Protein AF-A0A6A5R4H4-F1 (afdb_monomer_lite)

Organism: Ampelomyces quisqualis (NCBI:txid50730)

pLDDT: mean 82.97, std 15.9, range [42.38, 98.31]

Radius of gyration: 18.13 Å; chains: 1; bounding box: 44×20×67 Å

Secondary structure (DSSP, 8-state):
-B-TTS-B-----SS-HHHHHHHHHHHTT-GGGS-S---HHHHHHHHHHHHHHT-HHHHHHHHHHHHHHHHHHHTT--SSSHHHHHHHHHHHHTT-HHHHHHHHHHHHHHHTTS-----

Structure (mmCIF, N/CA/C/O backbone):
data_AF-A0A6A5R4H4-F1
#
_entry.id   AF-A0A6A5R4H4-F1
#
loop_
_atom_site.group_PDB
_atom_site.id
_atom_site.type_symbol
_atom_site.label_atom_id
_atom_site.label_alt_id
_atom_site.label_comp_id
_atom_site.label_asym_id
_atom_site.label_entity_id
_atom_site.label_seq_id
_atom_site.pdbx_PDB_ins_code
_atom_site.Cartn_x
_atom_site.Cartn_y
_atom_site.Cartn_z
_atom_site.occupancy
_atom_site.B_iso_or_equiv
_atom_site.auth_seq_id
_atom_site.auth_comp_id
_atom_site.auth_asym_id
_atom_site.auth_atom_id
_atom_site.pdbx_PDB_model_num
ATOM 1 N N . MET A 1 1 ? -26.903 2.149 7.511 1.00 66.06 1 MET A N 1
ATOM 2 C CA . MET A 1 1 ? -28.050 2.138 8.452 1.00 66.06 1 MET A CA 1
ATOM 3 C C . MET A 1 1 ? -27.547 1.650 9.811 1.00 66.06 1 MET A C 1
ATOM 5 O O . MET A 1 1 ? -26.848 0.641 9.829 1.00 66.06 1 MET A O 1
ATOM 9 N N . ARG A 1 2 ? -27.805 2.377 10.910 1.00 81.94 2 ARG A N 1
ATOM 10 C CA . ARG A 1 2 ? -27.345 1.989 12.261 1.00 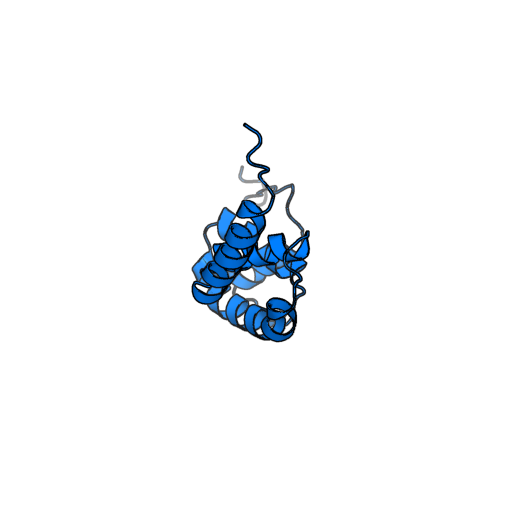81.94 2 ARG A CA 1
ATOM 11 C C . ARG A 1 2 ? -28.061 0.706 12.696 1.00 81.94 2 ARG A C 1
ATOM 13 O O . ARG A 1 2 ? -29.284 0.641 12.582 1.00 81.94 2 ARG A O 1
ATOM 20 N N . LYS A 1 3 ? -27.321 -0.312 13.135 1.00 88.94 3 LYS A N 1
ATOM 21 C CA . LYS A 1 3 ? -27.892 -1.573 13.637 1.00 88.94 3 LYS A CA 1
ATOM 22 C C . LYS A 1 3 ? -28.204 -1.466 15.137 1.00 88.94 3 LYS A C 1
ATOM 24 O O . LYS A 1 3 ? -27.878 -0.470 15.781 1.00 88.94 3 LYS A O 1
ATOM 29 N N . ALA A 1 4 ? -28.883 -2.480 15.678 1.00 90.81 4 ALA A N 1
ATOM 30 C CA . ALA A 1 4 ? -29.328 -2.515 17.075 1.00 90.81 4 ALA A CA 1
ATOM 31 C C . ALA A 1 4 ? -28.171 -2.481 18.094 1.00 90.81 4 ALA A C 1
ATOM 33 O O . ALA A 1 4 ? -28.364 -2.049 19.223 1.00 90.81 4 ALA A O 1
ATOM 34 N N . ASP A 1 5 ? -26.963 -2.868 17.683 1.00 92.81 5 ASP A N 1
ATOM 35 C CA . ASP A 1 5 ? -25.729 -2.792 18.474 1.00 92.81 5 ASP A CA 1
ATOM 36 C C . ASP A 1 5 ? -25.100 -1.382 18.508 1.00 92.81 5 ASP A C 1
ATOM 38 O O . ASP A 1 5 ? -24.011 -1.190 19.050 1.00 92.81 5 ASP A O 1
ATOM 42 N N . GLY A 1 6 ? -25.755 -0.394 17.892 1.00 92.69 6 GLY A N 1
ATOM 43 C CA . GLY A 1 6 ? -25.275 0.981 17.796 1.00 92.69 6 GLY A CA 1
ATOM 44 C C . GLY A 1 6 ? -24.198 1.202 16.733 1.00 92.69 6 GLY A C 1
ATOM 45 O O . GLY A 1 6 ? -23.759 2.342 16.565 1.00 92.69 6 GLY A O 1
ATOM 46 N N . ARG A 1 7 ? -23.789 0.169 15.984 1.00 90.25 7 ARG A N 1
ATOM 47 C CA . ARG A 1 7 ? -22.731 0.273 14.972 1.00 90.25 7 ARG A CA 1
ATOM 48 C C . ARG A 1 7 ? -23.292 0.572 13.587 1.00 90.25 7 ARG A C 1
ATOM 50 O O . ARG A 1 7 ? -24.442 0.271 13.249 1.00 90.25 7 ARG A O 1
ATOM 57 N N . TYR A 1 8 ? -22.439 1.171 12.764 1.00 88.56 8 TYR A N 1
ATOM 58 C CA . TYR A 1 8 ? -22.678 1.330 11.338 1.00 88.56 8 TYR A CA 1
ATOM 59 C C . TYR A 1 8 ? -21.938 0.234 10.590 1.00 88.56 8 TYR A C 1
ATOM 61 O O . TYR A 1 8 ? -20.740 0.045 10.771 1.00 88.56 8 TYR A O 1
ATOM 69 N N . TYR A 1 9 ? -22.674 -0.472 9.742 1.00 86.56 9 TYR A N 1
ATOM 70 C CA . TYR A 1 9 ? -22.126 -1.494 8.870 1.00 86.56 9 TYR A CA 1
ATOM 71 C C . TYR A 1 9 ? -22.077 -0.942 7.458 1.00 86.56 9 TYR A C 1
ATOM 73 O O . TYR A 1 9 ? -23.086 -0.448 6.943 1.00 86.56 9 TYR A O 1
ATOM 81 N N . ILE A 1 10 ? -20.897 -1.029 6.862 1.00 88.38 10 ILE A N 1
ATOM 82 C CA . ILE A 1 10 ? -20.657 -0.722 5.461 1.00 88.38 10 ILE A CA 1
ATOM 83 C C . ILE A 1 10 ? -20.258 -2.044 4.824 1.00 88.38 10 ILE A C 1
ATOM 85 O O . ILE A 1 10 ? -19.305 -2.682 5.265 1.00 88.38 10 ILE A O 1
ATOM 89 N N . ILE A 1 11 ? -21.039 -2.475 3.840 1.00 88.56 11 ILE A N 1
ATOM 90 C CA . ILE A 1 11 ? -20.714 -3.642 3.029 1.00 88.56 11 ILE A CA 1
ATOM 91 C C . ILE A 1 11 ? -19.936 -3.116 1.832 1.00 88.56 11 ILE A C 1
ATOM 93 O O . ILE A 1 11 ? -20.374 -2.170 1.177 1.00 88.56 11 ILE A O 1
ATOM 97 N N . VAL A 1 12 ? -18.770 -3.698 1.593 1.00 89.44 12 VAL A N 1
ATOM 98 C CA . VAL A 1 12 ? -17.933 -3.392 0.438 1.00 89.44 12 VAL A CA 1
ATOM 99 C C . VAL A 1 12 ? -17.697 -4.679 -0.333 1.00 89.44 12 VAL A C 1
ATOM 101 O O . VAL A 1 12 ? -17.424 -5.722 0.256 1.00 89.44 12 VAL A O 1
ATOM 104 N N . GLU A 1 13 ? -17.826 -4.598 -1.650 1.00 90.25 13 GLU A N 1
ATOM 105 C CA . GLU A 1 13 ? -17.700 -5.726 -2.570 1.00 90.25 13 GLU A CA 1
ATOM 106 C C . GLU A 1 13 ? -16.701 -5.372 -3.675 1.00 90.25 13 GLU A C 1
ATOM 108 O O . GLU A 1 13 ? -16.397 -4.201 -3.902 1.00 90.25 13 GLU A O 1
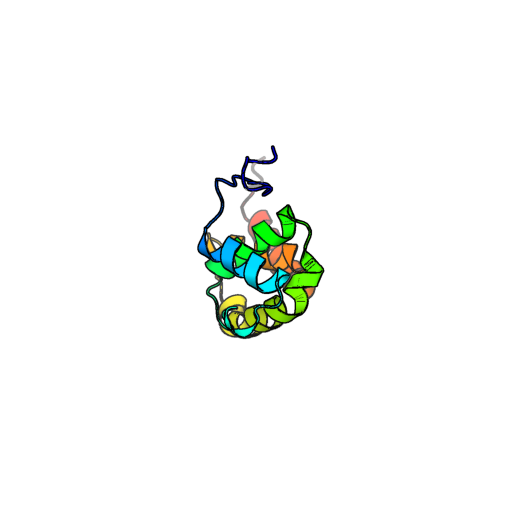ATOM 113 N N . GLY A 1 14 ? -16.155 -6.384 -4.350 1.00 89.94 14 GLY A N 1
ATOM 114 C CA . GLY A 1 14 ? -15.233 -6.200 -5.478 1.00 89.94 14 GLY A CA 1
ATOM 115 C C . GLY A 1 14 ? -13.782 -5.876 -5.102 1.00 89.94 14 GLY A C 1
ATOM 116 O O . GLY A 1 14 ? -12.901 -5.961 -5.957 1.00 89.94 14 GLY A O 1
ATOM 117 N N . TRP A 1 15 ? -13.496 -5.572 -3.834 1.00 94.25 15 TRP A N 1
ATOM 118 C CA . TRP A 1 15 ? -12.131 -5.336 -3.363 1.00 94.25 15 TRP A CA 1
ATOM 119 C C . TRP A 1 15 ? -11.416 -6.618 -2.947 1.00 94.25 15 TRP A C 1
ATOM 121 O O . TRP A 1 15 ? -12.012 -7.555 -2.421 1.00 94.25 15 TRP A O 1
ATOM 131 N N . ASN A 1 16 ? -10.093 -6.634 -3.121 1.00 96.44 16 ASN A N 1
ATOM 132 C CA . ASN A 1 16 ? -9.263 -7.665 -2.514 1.00 96.44 16 ASN A CA 1
ATOM 133 C C . ASN A 1 16 ? -9.212 -7.462 -0.990 1.00 96.44 16 ASN A C 1
ATOM 135 O O . ASN A 1 16 ? -8.774 -6.412 -0.519 1.00 96.44 16 ASN A O 1
ATOM 139 N N . GLU A 1 17 ? -9.619 -8.481 -0.233 1.00 96.19 17 GLU A N 1
ATOM 140 C CA . GLU A 1 17 ? -9.743 -8.409 1.229 1.00 96.19 17 GLU A CA 1
ATOM 141 C C . GLU A 1 17 ? -8.426 -8.047 1.935 1.00 96.19 17 GLU A C 1
ATOM 143 O O . GLU A 1 17 ? -8.420 -7.235 2.857 1.00 96.19 17 GLU A O 1
ATOM 148 N N . VAL A 1 18 ? -7.296 -8.587 1.465 1.00 97.19 18 VAL A N 1
ATOM 149 C CA . VAL A 1 18 ? -5.975 -8.370 2.073 1.00 97.19 18 VAL A CA 1
ATOM 150 C C . VAL A 1 18 ? -5.488 -6.946 1.814 1.00 97.19 18 VAL A C 1
ATOM 152 O O . VAL A 1 18 ? -4.946 -6.300 2.713 1.00 97.19 18 VAL A O 1
ATOM 155 N N . ALA A 1 19 ? -5.710 -6.430 0.603 1.00 97.81 19 ALA A N 1
ATOM 156 C CA . ALA A 1 19 ? -5.381 -5.051 0.256 1.00 97.81 19 ALA A CA 1
ATOM 157 C C . ALA A 1 19 ? -6.221 -4.057 1.071 1.00 97.81 19 ALA A C 1
ATOM 159 O O . ALA A 1 19 ? -5.673 -3.110 1.638 1.00 97.81 19 ALA A O 1
ATOM 160 N N . LEU A 1 20 ? -7.527 -4.312 1.204 1.00 97.62 20 LEU A N 1
ATOM 161 C CA . LEU A 1 20 ? -8.415 -3.477 2.012 1.00 97.62 20 LEU A CA 1
ATOM 162 C C . LEU A 1 20 ? -8.036 -3.515 3.494 1.00 97.62 20 LEU A C 1
ATOM 164 O O . LEU A 1 20 ? -7.932 -2.466 4.125 1.00 97.62 20 LEU A O 1
ATOM 168 N N . LEU A 1 21 ? -7.765 -4.701 4.043 1.00 97.75 21 LEU A N 1
ATOM 169 C CA . LEU A 1 21 ? -7.306 -4.840 5.424 1.00 97.75 21 LEU A CA 1
ATOM 170 C C . LEU A 1 21 ? -5.982 -4.100 5.653 1.00 97.75 21 LEU A C 1
ATOM 172 O O . LEU A 1 21 ? -5.807 -3.460 6.688 1.00 97.75 21 LEU A O 1
ATOM 176 N N . THR A 1 22 ? -5.065 -4.152 4.687 1.00 98.31 22 THR A N 1
ATOM 177 C CA . THR A 1 22 ? -3.794 -3.420 4.756 1.00 98.31 22 THR A CA 1
ATOM 178 C C . THR A 1 22 ? -4.038 -1.916 4.804 1.00 98.31 22 THR A C 1
ATOM 180 O O . THR A 1 22 ? -3.494 -1.247 5.681 1.00 98.31 22 THR A O 1
ATOM 183 N N . LEU A 1 23 ? -4.907 -1.388 3.936 1.00 97.88 23 LEU A N 1
ATOM 184 C CA . LEU A 1 23 ? -5.259 0.031 3.945 1.00 97.88 23 LEU A CA 1
ATOM 185 C C . LEU A 1 23 ? -5.903 0.455 5.274 1.00 97.88 23 LEU A C 1
ATOM 187 O O . LEU A 1 23 ? -5.523 1.472 5.851 1.00 97.88 23 LEU A O 1
ATOM 191 N N . LEU A 1 24 ? -6.832 -0.344 5.799 1.00 97.12 24 LEU A N 1
ATOM 192 C CA . LEU A 1 24 ? -7.471 -0.070 7.087 1.00 97.12 24 LEU A CA 1
ATOM 193 C C . LEU A 1 24 ? -6.464 -0.108 8.242 1.00 97.12 24 LEU A C 1
ATOM 195 O O . LEU A 1 24 ? -6.503 0.757 9.115 1.00 97.12 24 LEU A O 1
ATOM 199 N N . ASN A 1 25 ? -5.526 -1.059 8.240 1.00 98.31 25 ASN A N 1
ATOM 200 C CA . ASN A 1 25 ? -4.452 -1.097 9.232 1.00 98.31 25 ASN A CA 1
ATOM 201 C C . ASN A 1 25 ? -3.593 0.173 9.181 1.00 98.31 25 ASN A C 1
ATOM 203 O O . ASN A 1 25 ? -3.225 0.677 10.240 1.00 98.31 25 ASN A O 1
ATOM 207 N N . ILE A 1 26 ? -3.315 0.709 7.988 1.00 97.69 26 ILE A N 1
ATOM 208 C CA . ILE A 1 26 ? -2.586 1.975 7.824 1.00 97.69 26 ILE A CA 1
ATOM 209 C C . ILE A 1 26 ? -3.394 3.144 8.399 1.00 97.69 26 ILE A C 1
ATOM 211 O O . ILE A 1 26 ? -2.890 3.871 9.253 1.00 97.69 26 ILE A O 1
ATOM 215 N N . ILE A 1 27 ? -4.666 3.285 8.010 1.00 96.50 27 ILE A N 1
ATOM 216 C CA . ILE A 1 27 ? -5.552 4.366 8.485 1.00 96.50 27 ILE A CA 1
ATOM 217 C C . ILE A 1 27 ? -5.715 4.329 10.014 1.00 96.50 27 ILE A C 1
ATOM 219 O O . ILE A 1 27 ? -5.797 5.369 10.665 1.00 96.50 27 ILE A O 1
ATOM 223 N N . HIS A 1 28 ? -5.720 3.135 10.608 1.00 96.62 28 HIS A N 1
ATOM 224 C CA . HIS A 1 28 ? -5.799 2.941 12.056 1.00 96.62 28 HIS A CA 1
ATOM 225 C C . HIS A 1 28 ? -4.437 2.939 12.772 1.00 96.62 28 HIS A C 1
ATOM 227 O O . HIS A 1 28 ? -4.384 2.604 13.957 1.00 96.62 28 HIS A O 1
ATOM 233 N N . VAL A 1 29 ? -3.341 3.296 12.090 1.00 95.69 29 VAL A N 1
ATOM 234 C CA . VAL A 1 29 ? -1.978 3.391 12.655 1.00 95.69 29 VAL A CA 1
ATOM 235 C C . VAL A 1 29 ? -1.499 2.064 13.274 1.00 95.69 29 VAL A C 1
ATOM 237 O O . VAL A 1 29 ? -0.708 2.005 14.217 1.00 95.69 29 VAL A O 1
ATOM 240 N N . GLN A 1 30 ? -1.961 0.939 12.731 1.00 96.88 30 GLN A N 1
ATOM 241 C CA . GLN A 1 30 ? -1.571 -0.405 13.158 1.00 96.88 30 GLN A CA 1
ATOM 242 C C . GLN A 1 30 ? -0.305 -0.860 12.424 1.00 96.88 30 GLN A C 1
ATOM 244 O O . GLN A 1 30 ? -0.263 -1.951 11.860 1.00 96.88 30 GLN A O 1
ATOM 249 N N . ASN A 1 31 ? 0.747 -0.037 12.458 1.00 92.38 31 ASN A N 1
ATOM 250 C CA . ASN A 1 31 ? 1.954 -0.185 11.631 1.00 92.38 31 ASN A CA 1
ATOM 251 C C . ASN A 1 31 ? 2.611 -1.572 11.727 1.00 92.38 31 ASN A C 1
ATOM 253 O O . ASN A 1 31 ? 3.118 -2.085 10.738 1.00 92.38 31 ASN A O 1
ATOM 257 N N . ARG A 1 32 ? 2.548 -2.232 12.894 1.00 96.00 32 ARG A N 1
ATOM 258 C CA . ARG A 1 32 ? 3.080 -3.598 13.090 1.00 96.00 32 ARG A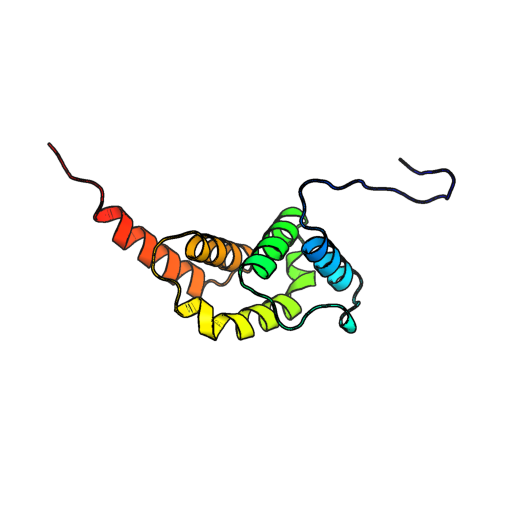 CA 1
ATOM 259 C C . ARG A 1 32 ? 2.376 -4.670 12.247 1.00 96.00 32 ARG A C 1
ATOM 261 O O . ARG A 1 32 ? 2.920 -5.755 12.089 1.00 96.00 32 ARG A O 1
ATOM 268 N N . LYS A 1 33 ? 1.165 -4.394 11.760 1.00 97.38 33 LYS A N 1
ATOM 269 C CA . LYS A 1 33 ? 0.375 -5.288 10.900 1.00 97.38 33 LYS A CA 1
ATOM 270 C C . LYS A 1 33 ? 0.496 -4.944 9.415 1.00 97.38 33 LYS A C 1
ATOM 272 O O . LYS A 1 33 ? -0.080 -5.650 8.593 1.00 97.38 33 LYS A O 1
ATOM 277 N N . VAL A 1 34 ? 1.185 -3.856 9.072 1.00 97.44 34 VAL A N 1
ATOM 278 C CA . VAL A 1 34 ? 1.383 -3.434 7.685 1.00 97.44 34 VAL A CA 1
ATOM 279 C C . VAL A 1 34 ? 2.612 -4.163 7.136 1.00 97.44 34 VAL A C 1
ATOM 281 O O . VAL A 1 34 ? 3.691 -4.045 7.722 1.00 97.44 34 VAL A O 1
ATOM 284 N N . PRO A 1 35 ? 2.487 -4.930 6.040 1.00 96.12 35 PRO A N 1
ATOM 285 C CA . PRO A 1 35 ? 3.636 -5.584 5.425 1.00 96.12 35 PRO A CA 1
ATOM 286 C C . PRO A 1 35 ? 4.661 -4.550 4.954 1.00 96.12 35 PRO A C 1
ATOM 288 O O . PRO A 1 35 ? 4.302 -3.559 4.324 1.00 96.12 35 PRO A O 1
ATOM 291 N N . GLN A 1 36 ? 5.943 -4.790 5.223 1.00 94.12 36 GLN A N 1
ATOM 292 C CA . GLN A 1 36 ? 7.025 -3.933 4.720 1.00 94.12 36 GLN A CA 1
ATOM 293 C C . GLN A 1 36 ? 7.390 -4.255 3.267 1.00 94.12 36 GLN A C 1
ATOM 295 O O . GLN A 1 36 ? 7.883 -3.399 2.542 1.00 94.12 36 GLN A O 1
ATOM 300 N N . THR A 1 37 ? 7.128 -5.482 2.821 1.00 93.25 37 THR A N 1
ATOM 301 C CA . THR A 1 37 ? 7.411 -5.944 1.462 1.00 93.25 37 THR A CA 1
ATOM 302 C C . THR A 1 37 ? 6.140 -6.488 0.828 1.00 93.25 37 THR A C 1
ATOM 304 O O . THR A 1 37 ? 5.365 -7.201 1.464 1.00 93.25 37 THR A O 1
ATOM 307 N N . LEU A 1 38 ? 5.922 -6.131 -0.435 1.00 93.75 38 LEU A N 1
ATOM 308 C CA . LEU A 1 38 ? 4.768 -6.537 -1.228 1.00 93.75 38 LEU A CA 1
ATOM 309 C C . LEU A 1 38 ? 5.199 -6.735 -2.678 1.00 93.75 38 LEU A C 1
ATOM 311 O O . LEU A 1 38 ? 6.114 -6.065 -3.168 1.00 93.75 38 LEU A O 1
ATOM 315 N N . ARG A 1 39 ? 4.524 -7.638 -3.386 1.00 92.69 39 ARG A N 1
ATOM 316 C CA . ARG A 1 39 ? 4.674 -7.785 -4.836 1.00 92.69 39 ARG A CA 1
ATOM 317 C C . ARG A 1 39 ? 3.960 -6.637 -5.542 1.00 92.69 39 ARG A C 1
ATOM 319 O O . ARG A 1 39 ? 3.005 -6.064 -5.021 1.00 92.69 39 ARG A O 1
ATOM 326 N N . LEU A 1 40 ? 4.366 -6.361 -6.780 1.00 91.88 40 LEU A N 1
ATOM 327 C CA . LEU A 1 40 ? 3.780 -5.303 -7.610 1.00 91.88 40 LEU A CA 1
ATOM 328 C C . LEU A 1 40 ? 2.247 -5.389 -7.690 1.00 91.88 40 LEU A C 1
ATOM 330 O O . LEU A 1 40 ? 1.564 -4.380 -7.565 1.00 91.88 40 LEU A O 1
ATOM 334 N N . GLU A 1 41 ? 1.701 -6.594 -7.869 1.00 93.69 41 GLU A N 1
ATOM 335 C CA . GLU A 1 41 ? 0.252 -6.800 -7.943 1.00 93.69 41 GLU A CA 1
ATOM 336 C C . GLU A 1 41 ? -0.469 -6.434 -6.633 1.00 93.69 41 GLU A C 1
ATOM 338 O O . GLU A 1 41 ? -1.593 -5.937 -6.662 1.00 93.69 41 GLU A O 1
ATOM 343 N N . GLU A 1 42 ? 0.161 -6.662 -5.482 1.00 96.00 42 GLU A N 1
ATOM 344 C CA . GLU A 1 42 ? -0.407 -6.329 -4.171 1.00 96.00 42 GLU A CA 1
ATOM 345 C C . GLU A 1 42 ? -0.385 -4.817 -3.944 1.00 96.00 42 GLU A C 1
ATOM 347 O O . GLU A 1 42 ? -1.397 -4.242 -3.543 1.00 96.00 42 GLU A O 1
ATOM 352 N N . VAL A 1 43 ? 0.722 -4.161 -4.303 1.00 95.75 43 VAL A N 1
ATOM 353 C CA . VAL A 1 43 ? 0.831 -2.696 -4.269 1.00 95.75 43 VAL A CA 1
ATOM 354 C C . VAL A 1 43 ? -0.180 -2.046 -5.213 1.00 95.75 43 VAL A C 1
ATOM 356 O O . VAL A 1 43 ? -0.824 -1.079 -4.828 1.00 95.75 43 VAL A O 1
ATOM 359 N N . ALA A 1 44 ? -0.399 -2.602 -6.407 1.00 95.25 44 ALA A N 1
ATOM 360 C CA . ALA A 1 44 ? -1.396 -2.101 -7.353 1.00 95.25 44 ALA A CA 1
ATOM 361 C C . ALA A 1 44 ? -2.835 -2.206 -6.818 1.00 95.25 44 ALA A C 1
ATOM 363 O O . ALA A 1 44 ? -3.618 -1.271 -6.974 1.00 95.25 44 ALA A O 1
ATOM 364 N N . LYS A 1 45 ? -3.185 -3.309 -6.140 1.00 97.62 45 LYS A N 1
ATOM 365 C CA . LYS A 1 45 ? -4.499 -3.459 -5.484 1.00 97.62 45 LYS A CA 1
ATOM 366 C C . LYS A 1 45 ? -4.702 -2.416 -4.385 1.00 97.62 45 LYS A C 1
ATOM 368 O O . LYS A 1 45 ? -5.794 -1.869 -4.263 1.00 97.62 45 LYS A O 1
ATOM 373 N N . ILE A 1 46 ? -3.658 -2.127 -3.606 1.00 97.94 46 ILE A N 1
ATOM 374 C CA . ILE A 1 46 ? -3.701 -1.069 -2.588 1.00 97.94 46 ILE A CA 1
ATOM 375 C C . ILE A 1 46 ? -3.794 0.308 -3.254 1.00 97.94 46 ILE A C 1
ATOM 377 O O . ILE A 1 46 ? -4.609 1.116 -2.829 1.00 97.94 46 ILE A O 1
ATOM 381 N N . ALA A 1 47 ? -3.037 0.561 -4.323 1.00 96.56 47 ALA A N 1
ATOM 382 C CA . ALA A 1 47 ? -3.084 1.816 -5.070 1.00 96.56 47 ALA A CA 1
ATOM 383 C C . ALA A 1 47 ? -4.501 2.120 -5.588 1.00 96.56 47 ALA A C 1
ATOM 385 O O . ALA A 1 47 ? -4.984 3.231 -5.408 1.00 96.56 47 ALA A O 1
ATOM 386 N N . MET A 1 48 ? -5.217 1.125 -6.128 1.00 97.06 48 MET A N 1
ATOM 387 C CA . MET A 1 48 ? -6.622 1.304 -6.528 1.00 97.06 48 MET A CA 1
ATOM 388 C C . MET A 1 48 ? -7.517 1.748 -5.368 1.00 97.06 48 MET A C 1
ATOM 390 O O . MET A 1 48 ? -8.372 2.609 -5.545 1.00 97.06 48 MET A O 1
ATOM 394 N N . LEU A 1 49 ? -7.334 1.163 -4.180 1.00 97.75 49 LEU A N 1
ATOM 395 C CA . LEU A 1 49 ? -8.095 1.550 -2.993 1.00 97.75 49 LEU A CA 1
ATOM 396 C C . LEU A 1 49 ? -7.725 2.960 -2.524 1.00 97.75 49 LEU A C 1
ATOM 398 O O . LEU A 1 49 ? -8.602 3.712 -2.114 1.00 97.75 49 LEU A O 1
ATOM 402 N N . VAL A 1 50 ? -6.442 3.319 -2.585 1.00 97.12 50 VAL A N 1
ATOM 403 C CA . VAL A 1 50 ? -5.948 4.647 -2.202 1.00 97.12 50 VAL A CA 1
ATOM 404 C C . VAL A 1 50 ? -6.524 5.730 -3.103 1.00 97.12 50 VAL A C 1
ATOM 406 O O . VAL A 1 50 ? -6.985 6.751 -2.592 1.00 97.12 50 VAL A O 1
ATOM 409 N N . ASP A 1 51 ? -6.542 5.480 -4.412 1.00 96.25 51 ASP A N 1
ATOM 410 C CA . ASP A 1 51 ? -7.174 6.358 -5.390 1.00 96.25 51 ASP A CA 1
ATOM 411 C C . ASP A 1 51 ? -8.688 6.430 -5.146 1.00 96.25 51 ASP A C 1
ATOM 413 O O . ASP A 1 51 ? -9.246 7.508 -4.980 1.00 96.25 51 ASP A O 1
ATOM 417 N N . TYR A 1 52 ? -9.365 5.293 -4.975 1.00 96.00 52 TYR A N 1
ATOM 418 C CA . TYR A 1 52 ? -10.812 5.275 -4.745 1.00 96.00 52 TYR A CA 1
ATOM 419 C C . TYR A 1 52 ? -11.241 6.015 -3.463 1.00 96.00 52 TYR A C 1
ATOM 421 O O . TYR A 1 52 ? -12.178 6.813 -3.487 1.00 96.00 52 TYR A O 1
ATOM 429 N N . TYR A 1 53 ? -10.562 5.768 -2.338 1.00 95.12 53 TYR A N 1
ATOM 430 C CA . TYR A 1 53 ? -10.870 6.387 -1.042 1.00 95.12 53 TYR A CA 1
ATOM 431 C C . TYR A 1 53 ? -10.163 7.730 -0.817 1.00 95.12 53 TYR A C 1
ATOM 433 O O . TYR A 1 53 ? -10.356 8.345 0.233 1.00 95.12 53 TYR A O 1
ATOM 441 N N . GLN A 1 54 ? -9.366 8.194 -1.784 1.00 95.69 54 GLN A N 1
ATOM 442 C CA . GLN A 1 54 ? -8.668 9.482 -1.759 1.00 95.69 54 GLN A CA 1
ATOM 443 C C . GLN A 1 54 ? -7.776 9.671 -0.517 1.00 95.69 54 GLN A C 1
ATOM 445 O O . GLN A 1 54 ? -7.680 10.757 0.053 1.00 95.69 54 GLN A O 1
ATOM 450 N N . CYS A 1 55 ? -7.088 8.610 -0.091 1.00 95.44 55 CYS A N 1
ATOM 451 C CA . CYS A 1 55 ? -6.326 8.579 1.164 1.00 95.44 55 CYS A CA 1
ATOM 452 C C . CYS A 1 55 ? -4.801 8.518 0.956 1.00 95.44 55 CYS A C 1
ATOM 454 O O . CYS A 1 55 ? -4.086 7.875 1.724 1.00 95.44 55 CYS A O 1
ATOM 456 N N . HIS A 1 56 ? -4.299 9.198 -0.076 1.00 95.38 56 HIS A N 1
ATOM 457 C CA . HIS A 1 56 ? -2.883 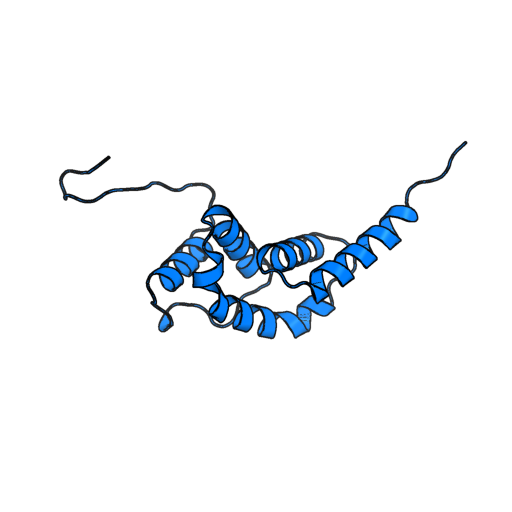9.219 -0.469 1.00 95.38 56 HIS A CA 1
ATOM 458 C C . HIS A 1 56 ? -1.934 9.578 0.686 1.00 95.38 56 HIS A C 1
ATOM 460 O O . HIS A 1 56 ? -0.945 8.887 0.912 1.00 95.38 56 HIS A O 1
ATOM 466 N N . GLN A 1 57 ? -2.272 10.598 1.480 1.00 93.00 57 GLN A N 1
ATOM 467 C CA . GLN A 1 57 ? -1.445 11.034 2.614 1.00 93.00 57 GLN A CA 1
ATOM 468 C C . GLN A 1 57 ? -1.305 9.960 3.700 1.00 93.00 57 GLN A C 1
ATOM 470 O O . GLN A 1 57 ? -0.248 9.821 4.306 1.00 93.00 57 GLN A O 1
ATOM 475 N N . ALA A 1 58 ? -2.350 9.159 3.937 1.00 94.62 58 ALA A N 1
ATOM 476 C CA . ALA A 1 58 ? -2.311 8.124 4.967 1.00 94.62 58 ALA A CA 1
ATOM 477 C C . ALA A 1 58 ? -1.305 7.015 4.627 1.00 94.62 58 ALA A C 1
ATOM 479 O O . ALA A 1 58 ? -0.741 6.395 5.525 1.00 94.62 58 ALA A O 1
ATOM 480 N N . VAL A 1 59 ? -1.075 6.765 3.335 1.00 95.31 59 VAL A N 1
ATOM 481 C CA . VAL A 1 59 ? -0.204 5.683 2.865 1.00 95.31 59 VAL A CA 1
ATOM 482 C C . VAL A 1 59 ? 1.206 6.139 2.501 1.00 95.31 59 VAL A C 1
ATOM 484 O O . VAL A 1 59 ? 2.029 5.277 2.211 1.00 95.31 59 VAL A O 1
ATOM 487 N N . GLU A 1 60 ? 1.507 7.441 2.549 1.00 93.50 60 GLU A N 1
ATOM 488 C CA . GLU A 1 60 ? 2.737 8.052 2.016 1.00 93.50 60 GLU A CA 1
ATOM 489 C C . GLU A 1 60 ? 4.026 7.364 2.501 1.00 93.50 60 GLU A C 1
ATOM 491 O O . GLU A 1 60 ? 4.873 6.963 1.706 1.00 93.50 60 GLU A O 1
ATOM 496 N N . VAL A 1 61 ? 4.141 7.110 3.804 1.00 92.12 61 VAL A N 1
ATOM 497 C CA . VAL A 1 61 ? 5.323 6.433 4.363 1.00 92.12 61 VAL A CA 1
ATOM 498 C C . VAL A 1 61 ? 5.394 4.967 3.921 1.00 92.12 61 VAL A C 1
ATOM 500 O O . VAL A 1 61 ? 6.464 4.437 3.631 1.00 92.12 61 VAL A O 1
ATOM 503 N N . CYS A 1 62 ? 4.248 4.286 3.855 1.00 94.00 62 CYS A N 1
ATOM 504 C CA . CYS A 1 62 ? 4.196 2.871 3.489 1.00 94.00 62 CYS A CA 1
ATOM 505 C C . CYS A 1 62 ? 4.517 2.667 2.003 1.00 94.00 62 CYS A C 1
ATOM 507 O O . CYS A 1 62 ? 5.275 1.757 1.661 1.00 94.00 62 CYS A O 1
ATOM 509 N N . GLN A 1 63 ? 3.994 3.533 1.125 1.00 92.50 63 GLN A N 1
ATOM 510 C CA . GLN A 1 63 ? 4.277 3.463 -0.309 1.00 92.50 63 GLN A CA 1
ATOM 511 C C . GLN A 1 63 ? 5.770 3.639 -0.596 1.00 92.50 63 GLN A C 1
ATOM 513 O O . GLN A 1 63 ? 6.299 2.905 -1.424 1.00 92.50 63 GLN A O 1
ATOM 518 N N . GLU A 1 64 ? 6.477 4.538 0.097 1.00 91.19 64 GLU A N 1
ATOM 519 C CA . GLU A 1 64 ? 7.906 4.770 -0.137 1.00 91.19 64 GLU A CA 1
ATOM 520 C C . GLU A 1 64 ? 8.730 3.517 0.162 1.00 91.19 64 GLU A C 1
ATOM 522 O O . GLU A 1 64 ? 9.620 3.147 -0.615 1.00 91.19 64 GLU A O 1
ATOM 527 N N . ILE A 1 65 ? 8.385 2.822 1.249 1.00 92.69 65 ILE A N 1
ATOM 528 C CA . ILE A 1 65 ? 8.995 1.547 1.632 1.00 92.69 65 ILE A CA 1
ATOM 529 C C . ILE A 1 65 ? 8.743 0.506 0.534 1.00 92.69 65 ILE A C 1
ATOM 531 O O . ILE A 1 65 ? 9.690 -0.085 0.006 1.00 92.69 65 ILE A O 1
ATOM 535 N N . TRP A 1 66 ? 7.485 0.317 0.124 1.00 93.06 66 TRP A N 1
ATOM 536 C CA . TRP A 1 66 ? 7.134 -0.669 -0.902 1.00 93.06 66 TRP A CA 1
ATOM 537 C C . TRP A 1 66 ? 7.794 -0.372 -2.248 1.00 93.06 66 TRP A C 1
ATOM 539 O O . TRP A 1 66 ? 8.371 -1.266 -2.864 1.00 93.06 66 TRP A O 1
ATOM 549 N N . ILE A 1 67 ? 7.766 0.885 -2.691 1.00 87.94 67 ILE A N 1
ATOM 550 C CA . ILE A 1 67 ? 8.390 1.338 -3.937 1.00 87.94 67 ILE A CA 1
ATOM 551 C C . ILE A 1 67 ? 9.898 1.097 -3.896 1.00 87.94 67 ILE A C 1
ATOM 553 O O . ILE A 1 67 ? 10.478 0.677 -4.897 1.00 87.94 67 ILE A O 1
ATOM 557 N N . THR A 1 68 ? 10.547 1.343 -2.757 1.00 88.25 68 THR A N 1
ATOM 558 C CA . THR A 1 68 ? 11.985 1.096 -2.591 1.00 88.25 68 THR A CA 1
ATOM 559 C C . THR A 1 68 ? 12.313 -0.384 -2.767 1.00 88.25 68 THR A C 1
ATOM 561 O O . THR A 1 68 ? 13.231 -0.716 -3.517 1.00 88.25 68 THR A O 1
ATOM 564 N N . HIS A 1 69 ? 11.519 -1.281 -2.178 1.00 87.31 69 HIS A N 1
ATOM 565 C CA . HIS A 1 69 ? 11.677 -2.724 -2.379 1.00 87.31 69 HIS A CA 1
ATOM 566 C C . HIS A 1 69 ? 11.380 -3.161 -3.817 1.00 87.31 69 HIS A C 1
ATOM 568 O O . HIS A 1 69 ? 12.075 -4.020 -4.363 1.00 87.31 69 HIS A O 1
ATOM 574 N N . LEU A 1 70 ? 10.380 -2.549 -4.454 1.00 83.62 70 LEU A N 1
ATOM 575 C CA . LEU A 1 70 ? 10.018 -2.849 -5.834 1.00 83.62 70 LEU A CA 1
ATOM 576 C C . LEU A 1 70 ? 11.047 -2.336 -6.841 1.00 83.62 70 LEU A C 1
ATOM 578 O O . LEU A 1 70 ? 11.174 -2.947 -7.896 1.00 83.62 70 LEU A O 1
ATOM 582 N N . ARG A 1 71 ? 11.797 -1.264 -6.551 1.00 75.88 71 ARG A N 1
ATOM 583 C CA . ARG A 1 71 ? 12.684 -0.570 -7.509 1.00 75.88 71 ARG A CA 1
ATOM 584 C C . ARG A 1 71 ? 13.710 -1.488 -8.185 1.00 75.88 71 ARG A C 1
ATOM 586 O O . ARG A 1 71 ? 14.023 -1.278 -9.354 1.00 75.88 71 ARG A O 1
ATOM 593 N N . ASN A 1 72 ? 14.140 -2.552 -7.507 1.00 64.19 72 ASN A N 1
ATOM 594 C CA . ASN A 1 72 ? 15.042 -3.560 -8.073 1.00 64.19 72 ASN A CA 1
ATOM 595 C C . ASN A 1 72 ? 14.388 -4.409 -9.186 1.00 64.19 72 ASN A C 1
ATOM 597 O O . ASN A 1 72 ? 15.081 -4.851 -10.096 1.00 64.19 72 ASN A O 1
ATOM 601 N N . GLY A 1 73 ? 13.065 -4.609 -9.151 1.00 59.62 73 GLY A N 1
ATOM 602 C CA . GLY A 1 73 ? 12.292 -5.304 -10.193 1.00 59.62 73 GLY A CA 1
ATOM 603 C C . GLY A 1 73 ? 11.476 -4.373 -11.101 1.00 59.62 73 GLY A C 1
ATOM 604 O O . GLY A 1 73 ? 11.183 -4.717 -12.243 1.00 59.62 73 GLY A O 1
ATOM 605 N N . PHE A 1 74 ? 11.139 -3.168 -10.633 1.00 59.12 74 PHE A N 1
ATOM 606 C CA . PHE A 1 74 ? 10.286 -2.212 -11.343 1.00 59.12 74 PHE A CA 1
ATOM 607 C C . PHE A 1 74 ? 10.975 -1.648 -12.594 1.00 59.12 74 PHE A C 1
ATOM 609 O O . PHE A 1 74 ? 10.337 -1.441 -13.617 1.00 59.12 74 PHE A O 1
ATOM 616 N N . ILE A 1 75 ? 12.300 -1.479 -12.547 1.00 55.28 75 ILE A N 1
ATOM 617 C CA . ILE A 1 75 ? 13.118 -1.003 -13.677 1.00 55.28 75 ILE A CA 1
ATOM 618 C C . ILE A 1 75 ? 13.207 -2.054 -14.810 1.00 55.28 75 ILE A C 1
ATOM 620 O O . ILE A 1 75 ? 13.591 -1.726 -15.929 1.00 55.28 75 ILE A O 1
ATOM 624 N N . MET A 1 76 ? 12.828 -3.312 -14.550 1.00 54.91 76 MET A N 1
ATOM 625 C CA . MET A 1 76 ? 13.087 -4.451 -15.443 1.00 54.91 76 MET A CA 1
ATOM 626 C C . MET A 1 76 ? 11.875 -4.962 -16.232 1.00 54.91 76 MET A C 1
ATOM 628 O O . MET A 1 76 ? 12.039 -5.883 -17.038 1.00 54.91 76 MET A O 1
ATOM 632 N N . ALA A 1 77 ? 10.669 -4.409 -16.049 1.00 54.12 77 ALA A N 1
ATOM 633 C CA . ALA A 1 77 ? 9.532 -4.893 -16.828 1.00 54.12 77 ALA A CA 1
ATOM 634 C C . ALA A 1 77 ? 9.729 -4.557 -18.306 1.00 54.12 77 ALA A C 1
ATOM 636 O O . ALA A 1 77 ? 9.853 -3.400 -18.716 1.00 54.12 77 ALA A O 1
ATOM 637 N N . LYS A 1 78 ? 9.745 -5.613 -19.120 1.00 59.44 78 LYS A N 1
ATOM 638 C CA . LYS A 1 78 ? 9.708 -5.501 -20.572 1.00 59.44 78 LYS A CA 1
ATOM 639 C C . LYS A 1 78 ? 8.481 -4.679 -20.960 1.00 59.44 78 LYS A C 1
ATOM 641 O O . LYS A 1 78 ? 7.426 -4.765 -20.343 1.00 59.44 78 LYS A O 1
ATOM 646 N N . THR A 1 79 ? 8.650 -3.886 -22.005 1.00 59.16 79 THR A N 1
ATOM 647 C CA . THR A 1 79 ? 7.804 -2.769 -22.457 1.00 59.16 79 THR A CA 1
ATOM 648 C C . THR A 1 79 ? 6.368 -3.123 -22.895 1.00 59.16 79 THR A C 1
ATOM 650 O O . THR A 1 79 ? 5.787 -2.397 -23.695 1.00 59.16 79 THR A O 1
ATOM 653 N N . HIS A 1 80 ? 5.822 -4.270 -22.495 1.00 61.50 80 HIS A N 1
ATOM 654 C CA . HIS A 1 80 ? 4.504 -4.763 -22.890 1.00 61.50 80 HIS A CA 1
ATOM 655 C C . HIS A 1 80 ? 4.031 -5.874 -21.935 1.00 61.50 80 HIS A C 1
ATOM 657 O O . HIS A 1 80 ? 4.788 -6.794 -21.624 1.00 61.50 80 HIS A O 1
ATOM 663 N N . GLY A 1 81 ? 2.762 -5.816 -21.512 1.00 79.44 81 GLY A N 1
ATOM 664 C CA . GLY A 1 81 ? 2.101 -6.863 -20.723 1.00 79.44 81 GLY A CA 1
ATOM 665 C C . GLY A 1 81 ? 1.449 -6.370 -19.427 1.00 79.44 81 GLY A C 1
ATOM 666 O O . GLY A 1 81 ? 1.483 -5.186 -19.097 1.00 79.44 81 GLY A O 1
ATOM 667 N N . ARG A 1 82 ? 0.849 -7.304 -18.677 1.00 86.19 82 ARG A N 1
ATOM 668 C CA . ARG A 1 82 ? 0.127 -7.038 -17.417 1.00 86.19 82 ARG A CA 1
ATOM 669 C C . ARG A 1 82 ? 0.989 -6.311 -16.383 1.00 86.19 82 ARG A C 1
ATOM 671 O O . ARG A 1 82 ? 0.520 -5.369 -15.759 1.00 86.19 82 ARG A O 1
ATOM 678 N N . GLU A 1 83 ? 2.241 -6.726 -16.213 1.00 83.44 83 GLU A N 1
ATOM 679 C CA . GLU A 1 83 ? 3.157 -6.112 -15.243 1.00 83.44 83 GLU A CA 1
ATOM 680 C C . GLU A 1 83 ? 3.450 -4.647 -15.576 1.00 83.44 83 GLU A C 1
ATOM 682 O O . GLU A 1 83 ? 3.422 -3.814 -14.678 1.00 83.44 83 GLU A O 1
ATOM 687 N N . PHE A 1 84 ? 3.628 -4.309 -16.857 1.00 83.12 84 PHE A N 1
ATOM 688 C CA . PHE A 1 84 ? 3.815 -2.922 -17.292 1.00 83.12 84 PHE A CA 1
ATOM 689 C C . PHE A 1 84 ? 2.598 -2.047 -16.952 1.00 83.12 84 PHE A C 1
ATOM 691 O O . PHE A 1 84 ? 2.754 -0.934 -16.456 1.00 83.12 84 PHE A O 1
ATOM 698 N N . LEU A 1 85 ? 1.379 -2.562 -17.149 1.00 87.31 85 LEU A N 1
ATOM 699 C CA . LEU A 1 85 ? 0.155 -1.842 -16.776 1.00 87.31 85 LEU A CA 1
ATOM 700 C C . LEU A 1 85 ? 0.044 -1.634 -15.259 1.00 87.31 85 LEU A C 1
ATOM 702 O O . LEU A 1 85 ? -0.328 -0.549 -14.819 1.00 87.31 85 LEU A O 1
ATOM 706 N N . LEU A 1 86 ? 0.400 -2.642 -14.456 1.00 89.81 86 LEU A N 1
ATOM 707 C CA . LEU A 1 86 ? 0.410 -2.519 -12.994 1.00 89.81 86 LEU A CA 1
ATOM 708 C C . LEU A 1 86 ? 1.447 -1.492 -12.523 1.00 89.81 86 LEU A C 1
ATOM 710 O O . LEU A 1 86 ? 1.168 -0.716 -11.615 1.00 89.81 86 LEU A O 1
ATOM 714 N N . GLN A 1 87 ? 2.618 -1.451 -13.157 1.00 87.06 87 GLN A N 1
ATOM 715 C CA . GLN A 1 87 ? 3.626 -0.427 -12.887 1.00 87.06 87 GLN A CA 1
ATOM 716 C C . GLN A 1 87 ? 3.131 0.970 -13.240 1.00 87.06 87 GLN A C 1
ATOM 718 O O . GLN A 1 87 ? 3.285 1.887 -12.438 1.00 87.06 87 GLN A O 1
ATOM 723 N N . LEU A 1 88 ? 2.508 1.137 -14.408 1.00 85.38 88 LEU A N 1
ATOM 724 C CA . LEU A 1 88 ? 1.960 2.425 -14.820 1.00 85.38 88 LEU A CA 1
ATOM 725 C C . LEU A 1 88 ? 0.878 2.907 -13.845 1.00 85.38 88 LEU A C 1
ATOM 727 O O . LEU A 1 88 ? 0.898 4.070 -13.452 1.00 85.38 88 LEU A O 1
ATOM 731 N N . LEU A 1 89 ? -0.010 2.010 -13.407 1.00 91.00 89 LEU A N 1
ATOM 732 C CA . LEU A 1 89 ? -1.031 2.307 -12.402 1.00 91.00 89 LEU A CA 1
ATOM 733 C C . LEU A 1 89 ? -0.404 2.762 -11.079 1.00 91.00 89 LEU A C 1
ATOM 735 O O . LEU A 1 89 ? -0.750 3.825 -10.573 1.00 91.00 89 LEU A O 1
ATOM 739 N N . VAL A 1 90 ? 0.543 1.988 -10.539 1.00 91.56 90 VAL A N 1
ATOM 740 C CA . VAL A 1 90 ? 1.229 2.321 -9.279 1.00 91.56 90 VAL A CA 1
ATOM 741 C C . VAL A 1 90 ? 1.967 3.656 -9.395 1.00 91.56 90 VAL A C 1
ATOM 743 O O . VAL A 1 90 ? 1.838 4.503 -8.516 1.00 91.56 90 VAL A O 1
ATOM 746 N N . ALA A 1 91 ? 2.690 3.874 -10.497 1.00 88.19 91 ALA A N 1
ATOM 747 C CA . ALA A 1 91 ? 3.411 5.120 -10.738 1.00 88.19 91 ALA A CA 1
ATOM 748 C C . ALA A 1 91 ? 2.468 6.326 -10.879 1.00 88.19 91 ALA A C 1
ATOM 750 O O . ALA A 1 91 ? 2.815 7.415 -10.424 1.00 88.19 91 ALA A O 1
ATOM 751 N N . SER A 1 92 ? 1.292 6.127 -11.485 1.00 87.88 92 SER A N 1
ATOM 752 C CA . SER A 1 92 ? 0.265 7.159 -11.649 1.00 87.88 92 SER A CA 1
ATOM 753 C C . SER A 1 92 ? -0.361 7.556 -10.314 1.00 87.88 92 SER A C 1
ATOM 755 O O . SER A 1 92 ? -0.435 8.742 -10.014 1.00 87.88 92 SER A O 1
ATOM 757 N N . VAL A 1 93 ? -0.801 6.587 -9.506 1.00 92.56 93 VAL A N 1
ATOM 758 C CA . VAL A 1 93 ? -1.492 6.860 -8.231 1.00 92.56 93 VAL A CA 1
ATOM 759 C C . VAL A 1 93 ? -0.540 7.477 -7.205 1.00 92.56 93 VAL A C 1
ATOM 761 O O . VAL A 1 93 ? -0.887 8.432 -6.519 1.00 92.56 93 VAL A O 1
ATOM 764 N N . PHE A 1 94 ? 0.690 6.972 -7.115 1.00 89.69 94 PHE A N 1
ATOM 765 C CA . PHE A 1 94 ? 1.666 7.427 -6.119 1.00 89.69 94 PHE A CA 1
ATOM 766 C C . PHE A 1 94 ? 2.550 8.581 -6.602 1.00 89.69 94 PHE A C 1
ATOM 768 O O . PHE A 1 94 ? 3.589 8.862 -6.009 1.00 89.69 94 PHE A O 1
ATOM 775 N N . ASN A 1 95 ? 2.134 9.251 -7.681 1.00 81.06 95 ASN A N 1
ATOM 776 C CA . ASN A 1 95 ? 2.768 10.442 -8.240 1.00 81.06 95 ASN A CA 1
ATOM 777 C C . ASN A 1 95 ? 4.295 10.305 -8.415 1.00 81.06 95 ASN A C 1
ATOM 779 O O . ASN A 1 95 ? 5.080 11.208 -8.114 1.00 81.06 95 ASN A O 1
ATOM 783 N N . MET 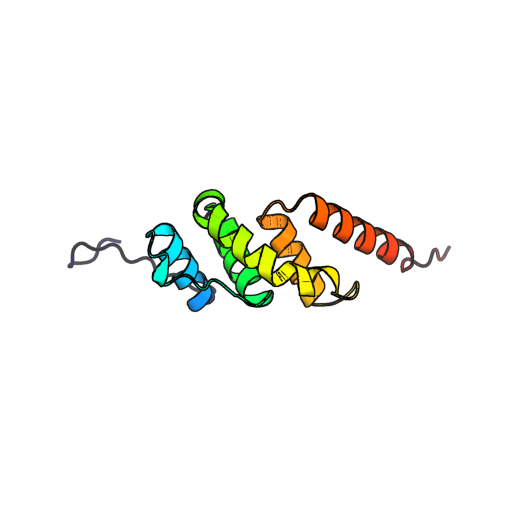A 1 96 ? 4.731 9.144 -8.910 1.00 72.31 96 MET A N 1
ATOM 784 C CA . MET A 1 96 ? 6.141 8.831 -9.137 1.00 72.31 96 MET A CA 1
ATOM 785 C C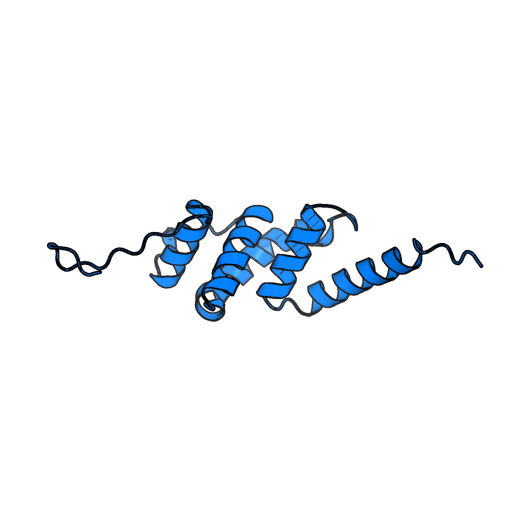 . MET A 1 96 ? 6.615 9.471 -10.447 1.00 72.31 96 MET A C 1
ATOM 787 O O . MET A 1 96 ? 6.874 8.777 -11.435 1.00 72.31 96 MET A O 1
ATOM 791 N N . HIS A 1 97 ? 6.700 10.802 -10.460 1.00 65.75 97 HIS A N 1
ATOM 792 C CA . HIS A 1 97 ? 6.811 11.630 -11.665 1.00 65.75 97 HIS A CA 1
ATOM 793 C C . HIS A 1 97 ? 7.921 11.177 -12.639 1.00 65.75 97 HIS A C 1
ATOM 795 O O . HIS A 1 97 ? 7.683 11.060 -13.843 1.00 65.75 97 HIS A O 1
ATOM 801 N N . ASP A 1 98 ? 9.101 10.817 -12.126 1.00 62.34 98 ASP A N 1
ATOM 802 C CA . ASP A 1 98 ? 10.224 10.307 -12.929 1.00 62.34 98 ASP A CA 1
ATOM 803 C C . ASP A 1 98 ? 9.940 8.952 -13.593 1.00 62.34 98 ASP A C 1
ATOM 805 O O . ASP A 1 98 ? 10.387 8.688 -14.713 1.00 62.34 98 ASP A O 1
ATOM 809 N N . MET A 1 99 ? 9.216 8.062 -12.910 1.00 61.81 99 MET A N 1
ATOM 810 C CA . MET A 1 99 ? 8.876 6.738 -13.441 1.00 61.81 99 MET A CA 1
ATOM 811 C C . MET A 1 99 ? 7.699 6.805 -14.412 1.00 61.81 99 MET A C 1
ATOM 813 O O . MET A 1 99 ? 7.702 6.095 -15.422 1.00 61.81 99 MET A O 1
ATOM 817 N N . PHE A 1 100 ? 6.731 7.686 -14.154 1.00 60.91 100 PHE A N 1
ATOM 818 C CA . PHE A 1 100 ? 5.600 7.925 -15.045 1.00 60.91 100 PHE A CA 1
ATOM 819 C C . PHE A 1 100 ? 6.057 8.491 -16.400 1.00 60.91 100 PHE A C 1
ATOM 821 O O . PHE A 1 100 ? 5.688 7.962 -17.452 1.00 60.91 100 PHE A O 1
ATOM 828 N N . LEU A 1 101 ? 6.942 9.494 -16.395 1.00 65.88 101 LEU A N 1
ATOM 829 C CA . LEU A 1 101 ? 7.486 10.086 -17.624 1.00 65.88 101 LEU A CA 1
ATOM 830 C C . LEU A 1 101 ? 8.322 9.085 -18.440 1.00 65.88 101 LEU A C 1
ATOM 832 O O . LEU A 1 101 ? 8.166 8.990 -19.656 1.00 65.88 101 LEU A O 1
ATOM 836 N N . LYS A 1 102 ? 9.165 8.275 -17.785 1.00 66.19 102 LYS A N 1
ATOM 837 C CA . LYS A 1 102 ? 9.949 7.230 -18.472 1.00 66.19 102 LYS A CA 1
ATOM 838 C C . LYS A 1 102 ? 9.058 6.153 -19.097 1.00 66.19 102 LYS A C 1
ATOM 840 O O . LYS A 1 102 ? 9.304 5.732 -20.226 1.00 66.19 102 LYS A O 1
ATOM 845 N N . SER A 1 103 ? 8.012 5.726 -18.390 1.00 57.56 103 SER A N 1
ATOM 846 C CA . SER A 1 103 ? 7.106 4.669 -18.860 1.00 57.56 103 SER A CA 1
ATOM 847 C C . SER A 1 103 ? 6.219 5.139 -20.017 1.00 57.56 103 SER A C 1
ATOM 849 O O . SER A 1 103 ? 6.047 4.413 -20.997 1.00 57.56 103 SER A O 1
ATOM 851 N N . THR A 1 104 ? 5.707 6.372 -19.954 1.00 63.91 104 THR A N 1
ATOM 852 C CA . THR A 1 104 ? 4.918 6.976 -21.043 1.00 63.91 104 THR A CA 1
ATOM 853 C C . THR A 1 104 ? 5.763 7.224 -22.292 1.00 63.91 104 THR A C 1
ATOM 855 O O . THR A 1 104 ? 5.315 6.897 -23.389 1.00 63.91 104 THR A O 1
ATOM 858 N N . ALA A 1 105 ? 7.014 7.677 -22.153 1.00 68.81 105 ALA A N 1
ATOM 859 C CA . ALA A 1 105 ? 7.934 7.823 -23.285 1.00 68.81 105 ALA A CA 1
ATOM 860 C C . ALA A 1 105 ? 8.191 6.490 -24.018 1.00 68.81 105 ALA A C 1
ATOM 862 O O . ALA A 1 105 ? 8.209 6.445 -25.249 1.00 68.81 105 ALA A O 1
ATOM 863 N N . VAL A 1 106 ? 8.345 5.388 -23.276 1.00 67.81 106 VAL A N 1
ATOM 864 C CA . VAL A 1 106 ? 8.497 4.041 -23.852 1.00 67.81 106 VAL A CA 1
ATOM 865 C C . VAL A 1 106 ? 7.225 3.586 -24.571 1.00 67.81 106 VAL A C 1
ATOM 867 O O . VAL A 1 106 ? 7.315 3.040 -25.672 1.00 67.81 106 VAL A O 1
ATOM 870 N N . ALA A 1 107 ? 6.049 3.816 -23.979 1.00 64.50 107 ALA A N 1
ATOM 871 C CA . ALA A 1 107 ? 4.768 3.459 -24.589 1.00 64.50 107 ALA A CA 1
ATOM 872 C C . ALA A 1 107 ? 4.510 4.242 -25.890 1.00 64.50 107 ALA A C 1
ATOM 874 O O . ALA A 1 107 ? 4.146 3.643 -26.903 1.00 64.50 107 ALA A O 1
ATOM 875 N N . ILE A 1 108 ? 4.768 5.555 -25.891 1.00 70.00 108 ILE A N 1
ATOM 876 C CA . ILE A 1 108 ? 4.581 6.432 -27.058 1.00 70.00 108 ILE A CA 1
ATOM 877 C C . ILE A 1 108 ? 5.520 6.028 -28.201 1.00 70.00 108 ILE A C 1
ATOM 879 O O . ILE A 1 108 ? 5.056 5.838 -29.322 1.00 70.00 108 ILE A O 1
ATOM 883 N N . ASN A 1 109 ? 6.812 5.813 -27.922 1.00 63.94 109 ASN A N 1
ATOM 884 C CA . ASN A 1 109 ? 7.788 5.424 -28.950 1.00 63.94 109 ASN A CA 1
ATOM 885 C C . ASN A 1 109 ? 7.511 4.054 -29.586 1.00 63.94 109 ASN A C 1
ATOM 887 O O . ASN A 1 109 ? 7.959 3.794 -30.700 1.00 63.94 109 ASN A O 1
ATOM 891 N N . LYS A 1 110 ? 6.806 3.153 -28.893 1.00 60.06 110 LYS A N 1
ATOM 892 C CA . LYS A 1 110 ? 6.445 1.838 -29.445 1.00 60.06 110 LYS A CA 1
ATOM 893 C C . LYS A 1 110 ? 5.085 1.830 -30.141 1.00 60.06 110 LYS A C 1
ATOM 895 O O . LYS A 1 110 ? 4.914 1.060 -31.083 1.00 60.06 110 LYS A O 1
ATOM 900 N N . GLY A 1 111 ? 4.155 2.695 -29.734 1.00 56.31 111 GLY A N 1
ATOM 901 C CA . GLY A 1 111 ? 2.856 2.860 -30.393 1.00 56.31 111 GLY A CA 1
ATOM 902 C C . GLY A 1 111 ? 2.954 3.482 -31.791 1.00 56.31 111 GLY A C 1
ATOM 903 O O . GLY A 1 111 ? 2.226 3.081 -32.695 1.00 56.31 111 GLY A O 1
ATOM 904 N N . THR A 1 112 ? 3.903 4.394 -32.016 1.00 53.34 112 THR A N 1
ATOM 905 C CA . THR A 1 112 ? 4.126 5.033 -33.328 1.00 53.34 112 THR A CA 1
ATOM 906 C C . THR A 1 112 ? 4.732 4.107 -34.386 1.00 53.34 112 THR A C 1
ATOM 908 O O . THR A 1 112 ? 4.601 4.386 -35.574 1.00 53.34 112 THR A O 1
ATOM 911 N N . HIS A 1 113 ? 5.335 2.978 -34.000 1.00 52.66 113 HIS A N 1
ATOM 912 C CA . HIS A 1 113 ? 5.851 1.976 -34.943 1.00 52.66 113 HIS A CA 1
ATOM 913 C C . HIS A 1 113 ? 4.838 0.886 -35.333 1.00 52.66 113 HIS A C 1
ATOM 915 O O . HIS A 1 113 ? 5.174 0.018 -36.136 1.00 52.66 113 HIS A O 1
ATOM 921 N N . GLN A 1 114 ? 3.610 0.914 -34.801 1.00 47.88 114 GLN A N 1
ATOM 922 C CA . GLN A 1 114 ? 2.563 -0.069 -35.120 1.00 47.88 114 GLN A CA 1
ATOM 923 C C . GLN A 1 114 ? 1.373 0.496 -35.902 1.00 47.88 114 GLN A C 1
ATOM 925 O O . GLN A 1 114 ? 0.418 -0.238 -36.139 1.00 47.88 114 GLN A O 1
ATOM 930 N N . VAL A 1 115 ? 1.421 1.754 -36.349 1.00 50.81 115 VAL A N 1
ATOM 931 C CA . VAL A 1 115 ? 0.442 2.279 -37.309 1.00 50.81 115 VAL A CA 1
ATOM 932 C C . VAL A 1 115 ? 1.067 2.191 -38.703 1.00 50.81 115 VAL A C 1
ATOM 934 O O . VAL A 1 115 ? 1.932 3.010 -39.019 1.00 50.81 115 VAL A O 1
ATOM 937 N N . PRO A 1 116 ? 0.696 1.213 -39.552 1.00 42.38 116 PRO A N 1
ATOM 938 C CA . PRO A 1 116 ? 1.108 1.237 -40.943 1.00 42.38 116 PRO A CA 1
ATOM 939 C C . PRO A 1 116 ? 0.434 2.451 -41.581 1.00 42.38 116 PRO A C 1
ATOM 941 O O . PRO A 1 116 ? -0.793 2.505 -41.677 1.00 42.38 116 PRO A O 1
ATOM 944 N N . LEU A 1 117 ? 1.227 3.429 -42.017 1.00 49.06 117 LEU A N 1
ATOM 945 C CA . LEU A 1 117 ? 0.773 4.405 -42.999 1.00 49.06 117 LEU A CA 1
ATOM 946 C C . LEU A 1 117 ? 0.526 3.630 -44.297 1.00 49.06 117 LEU A C 1
ATOM 948 O O . LEU A 1 117 ? 1.445 3.403 -45.078 1.00 49.06 117 LEU A O 1
ATOM 952 N N . THR A 1 118 ? -0.702 3.158 -44.478 1.00 48.31 118 THR A N 1
ATOM 953 C CA . THR A 1 118 ? -1.195 2.683 -45.770 1.00 48.31 118 THR A CA 1
ATOM 954 C C . THR A 1 118 ? -2.085 3.786 -46.326 1.00 48.31 118 THR A C 1
ATOM 956 O O . THR A 1 118 ? -3.191 4.007 -45.836 1.00 48.31 118 THR A O 1
ATOM 959 N N . TYR A 1 119 ? -1.526 4.532 -47.279 1.00 53.88 119 TYR A N 1
ATOM 960 C CA . TYR A 1 119 ? -2.263 5.270 -48.302 1.00 53.88 119 TYR A CA 1
ATOM 961 C C . TYR A 1 119 ? -2.197 4.457 -49.591 1.00 53.88 119 TYR A C 1
ATOM 963 O O . TYR A 1 119 ? -1.120 3.857 -49.829 1.00 53.88 119 TYR A O 1
#

Foldseek 3Di:
DQDPVRDDDDDDPPADPVLVVLLVCLVVVVVVPHDLEDDLVSLLSNLVVCVVVVPLVSCLVSLVSHCVNCVVVLVPDDLDDDSLVSSCSNCVSNVVVVSNVVNVVSVVVVVVVPDPPDD

Sequence (119 aa):
MRKADGRYYIIVEGWNEVALLTLLNIIHVQNRKVPQTLRLEEVAKIAMLVDYYQCHQAVEVCQEIWITHLRNGFIMAKTHGREFLLQLLVASVFNMHDMFLKSTAVAINKGTHQVPLTY